Protein AF-A0A975C2U9-F1 (afdb_monomer_lite)

Foldseek 3Di:
DDDPVVVVVVVCCVVVPDDDDVVSVVLCVQLPDDPVVVVVLVVLLVVLVVLLVVLVCVCVVVDPHPDDVVSVVSNVVSVVSNVVSVVVVVVSSVVSNVVSVVVPPDDD

Organism: NCBI:txid2774190

Radius of gyration: 19.76 Å; chains: 1; bounding box: 44×28×59 Å

Structure (mmCIF, N/CA/C/O backbone):
data_AF-A0A975C2U9-F1
#
_entry.id   AF-A0A975C2U9-F1
#
loop_
_atom_site.group_PDB
_atom_site.id
_atom_site.type_symbol
_atom_site.label_atom_id
_atom_site.label_alt_id
_atom_site.label_comp_id
_atom_site.label_asym_id
_atom_site.label_entity_id
_atom_site.label_seq_id
_atom_site.pdbx_PDB_ins_code
_atom_site.Cartn_x
_atom_site.Cartn_y
_atom_site.Cartn_z
_atom_site.occupancy
_atom_site.B_iso_or_equiv
_atom_site.auth_seq_id
_atom_site.auth_comp_id
_atom_site.auth_asym_id
_atom_site.auth_atom_id
_atom_site.pdbx_PDB_model_num
ATOM 1 N N . MET A 1 1 ? -26.727 21.562 -8.595 1.00 45.09 1 MET A N 1
ATOM 2 C CA . MET A 1 1 ? -25.525 20.724 -8.808 1.00 45.09 1 MET A CA 1
ATOM 3 C C . MET A 1 1 ? -25.135 20.094 -7.477 1.00 45.09 1 MET A C 1
ATOM 5 O O . MET A 1 1 ? -24.799 20.845 -6.568 1.00 45.09 1 MET A O 1
ATOM 9 N N . PRO A 1 2 ? -25.256 18.770 -7.288 1.00 45.84 2 PRO A N 1
ATOM 10 C CA . PRO A 1 2 ? -24.818 18.143 -6.046 1.00 45.84 2 PRO A CA 1
ATOM 11 C C . PRO A 1 2 ? -23.287 18.217 -5.939 1.00 45.84 2 PRO A C 1
ATOM 13 O O . PRO A 1 2 ? -22.568 17.943 -6.897 1.00 45.84 2 PRO A O 1
ATOM 16 N N . SER A 1 3 ? -22.801 18.643 -4.774 1.00 51.56 3 SER A N 1
ATOM 17 C CA . SER A 1 3 ? -21.378 18.771 -4.449 1.00 51.56 3 SER A CA 1
ATOM 18 C C . SER A 1 3 ? -20.665 17.416 -4.546 1.00 51.56 3 SER A C 1
ATOM 20 O O . SER A 1 3 ? -21.226 16.386 -4.177 1.00 51.56 3 SER A O 1
ATOM 22 N N . PHE A 1 4 ? -19.396 17.409 -4.963 1.00 51.66 4 PHE A N 1
ATOM 23 C CA . PHE A 1 4 ? -18.536 16.213 -5.024 1.00 51.66 4 PHE A CA 1
ATOM 24 C C . PHE A 1 4 ? -18.510 15.410 -3.705 1.00 51.66 4 PHE A C 1
ATOM 26 O O . PHE A 1 4 ? -18.377 14.186 -3.710 1.00 51.66 4 PHE A O 1
ATOM 33 N N . LYS A 1 5 ? -18.720 16.085 -2.565 1.00 55.31 5 LYS A N 1
ATOM 34 C CA . LYS A 1 5 ? -18.839 15.451 -1.241 1.00 55.31 5 LYS A CA 1
ATOM 35 C C . LYS A 1 5 ? -20.044 14.509 -1.140 1.00 55.31 5 LYS A C 1
ATOM 37 O O . LYS A 1 5 ? -19.962 13.474 -0.486 1.00 55.31 5 LYS A O 1
ATOM 42 N N . THR A 1 6 ? -21.150 14.846 -1.800 1.00 58.50 6 THR A N 1
ATOM 43 C CA . THR A 1 6 ? -22.403 14.079 -1.772 1.00 58.50 6 THR A CA 1
ATOM 44 C C . THR A 1 6 ? -22.306 12.808 -2.615 1.00 58.50 6 THR A C 1
ATOM 46 O O . THR A 1 6 ? -22.902 11.791 -2.268 1.00 58.50 6 THR A O 1
ATOM 49 N N . PHE A 1 7 ? -21.520 12.840 -3.695 1.00 59.22 7 PHE A N 1
ATOM 50 C CA . PHE A 1 7 ? -21.293 11.671 -4.543 1.00 59.22 7 PHE A CA 1
ATOM 51 C C . PHE A 1 7 ? -20.408 10.631 -3.847 1.00 59.22 7 PHE A C 1
ATOM 53 O O . PHE A 1 7 ? -20.782 9.464 -3.782 1.00 59.22 7 PHE A O 1
ATOM 60 N N . GLY A 1 8 ? -19.300 11.058 -3.228 1.00 58.53 8 GLY A N 1
ATOM 61 C CA . GLY A 1 8 ? -18.440 10.161 -2.447 1.00 58.53 8 GLY A CA 1
ATOM 62 C C . GLY A 1 8 ? -19.178 9.507 -1.274 1.00 58.53 8 GLY A C 1
ATOM 63 O O . GLY A 1 8 ? -19.029 8.311 -1.041 1.00 58.53 8 GLY A O 1
ATOM 64 N N . ALA A 1 9 ? -20.043 10.263 -0.589 1.00 57.91 9 ALA A N 1
ATOM 65 C CA . ALA A 1 9 ? -20.892 9.729 0.473 1.00 57.91 9 ALA A CA 1
ATOM 66 C C . ALA A 1 9 ? -21.882 8.672 -0.045 1.00 57.91 9 ALA A C 1
ATOM 68 O O . ALA A 1 9 ? -21.990 7.612 0.559 1.00 57.91 9 ALA A O 1
ATOM 69 N N . ARG A 1 10 ? -22.540 8.912 -1.190 1.00 55.88 10 ARG A N 1
ATOM 70 C CA . ARG A 1 10 ? -23.455 7.937 -1.809 1.00 55.88 10 ARG A CA 1
ATOM 71 C C . ARG A 1 10 ? -22.747 6.683 -2.308 1.00 55.88 10 ARG A C 1
ATOM 73 O O . ARG A 1 10 ? -23.281 5.595 -2.161 1.00 55.88 10 ARG A O 1
ATOM 80 N N . VAL A 1 11 ? -21.551 6.811 -2.877 1.00 58.00 11 VAL A N 1
ATOM 81 C CA . VAL A 1 11 ? -20.759 5.655 -3.322 1.00 58.00 11 VAL A CA 1
ATOM 82 C C . VAL A 1 11 ? -20.336 4.801 -2.125 1.00 58.00 11 VAL A C 1
ATOM 84 O O . VAL A 1 11 ? -20.447 3.581 -2.181 1.00 58.00 11 VAL A O 1
ATOM 87 N N . MET A 1 12 ? -19.941 5.428 -1.014 1.00 53.59 12 MET A N 1
ATOM 88 C CA . MET A 1 12 ? -19.653 4.723 0.240 1.00 53.59 12 MET A CA 1
ATOM 89 C C . MET A 1 12 ? -20.912 4.098 0.858 1.00 53.59 12 MET A C 1
ATOM 91 O O . MET A 1 12 ? -20.845 2.995 1.384 1.00 53.59 12 MET A O 1
ATOM 95 N N . GLU A 1 13 ? -22.065 4.761 0.764 1.00 58.91 13 GLU A N 1
ATOM 96 C CA . GLU A 1 13 ? -23.354 4.243 1.242 1.00 58.91 13 GLU A CA 1
ATOM 97 C C . GLU A 1 13 ? -23.835 3.033 0.422 1.00 58.91 13 GLU A C 1
ATOM 99 O O . GLU A 1 13 ? -24.383 2.089 0.985 1.00 58.91 13 GLU A O 1
ATOM 104 N N . ILE A 1 14 ? -23.580 3.030 -0.890 1.00 58.00 14 ILE A N 1
ATOM 105 C CA . ILE A 1 14 ? -23.911 1.927 -1.803 1.00 58.00 14 ILE A CA 1
ATOM 106 C C . ILE A 1 14 ? -22.930 0.753 -1.641 1.00 58.00 14 ILE A C 1
ATOM 108 O O . ILE A 1 14 ? -23.357 -0.398 -1.651 1.00 58.00 14 ILE A O 1
ATOM 112 N N . LEU A 1 15 ? -21.629 1.018 -1.461 1.00 53.31 15 LEU A N 1
ATOM 113 C CA . LEU A 1 15 ? -20.602 -0.025 -1.305 1.00 53.31 15 LEU A CA 1
ATOM 114 C C . LEU A 1 15 ? -20.603 -0.685 0.079 1.00 53.31 15 LEU A C 1
ATOM 116 O O . LEU A 1 15 ? -20.301 -1.870 0.187 1.00 53.31 15 LEU A O 1
ATOM 120 N N . PHE A 1 16 ? -20.933 0.061 1.134 1.00 55.97 16 PHE A N 1
ATOM 121 C CA . PHE A 1 16 ? -20.907 -0.420 2.522 1.00 55.97 16 PHE A CA 1
ATOM 122 C C . PHE A 1 16 ? -22.306 -0.563 3.120 1.00 55.97 16 PHE A C 1
ATOM 124 O O . PHE A 1 16 ? -22.463 -0.427 4.330 1.00 55.97 16 PHE A O 1
ATOM 131 N N . GLY A 1 17 ? -23.298 -0.813 2.259 1.00 47.12 17 GLY A N 1
ATOM 132 C CA . GLY A 1 17 ? -24.718 -0.912 2.571 1.00 47.12 17 GLY A CA 1
ATOM 133 C C . GLY A 1 17 ? -25.033 -1.277 4.020 1.00 47.12 17 GLY A C 1
ATOM 134 O O . GLY A 1 17 ? -24.705 -2.365 4.484 1.00 47.12 17 GLY A O 1
ATOM 135 N N . SER A 1 18 ? -25.710 -0.340 4.682 1.00 51.94 18 SER A N 1
ATOM 1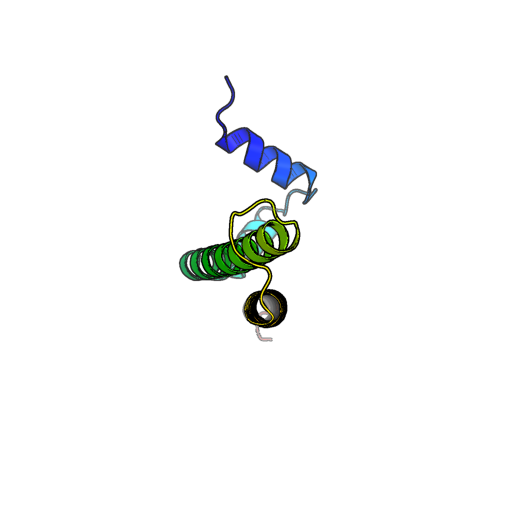36 C CA . SER A 1 18 ? -26.500 -0.438 5.916 1.00 51.94 18 SER A CA 1
ATOM 137 C C . SER A 1 18 ? -26.106 0.618 6.946 1.00 51.94 18 SER A C 1
ATOM 139 O O . SER A 1 18 ? -24.965 0.782 7.375 1.00 51.94 18 SER A O 1
ATOM 141 N N . ARG A 1 19 ? -27.127 1.389 7.314 1.00 50.06 19 ARG A N 1
ATOM 142 C CA . ARG A 1 19 ? -27.102 2.374 8.382 1.00 50.06 19 ARG A CA 1
ATOM 143 C C . ARG A 1 19 ? -26.769 1.653 9.683 1.00 50.06 19 ARG A C 1
ATOM 145 O O . ARG A 1 19 ? -27.654 1.058 10.287 1.00 50.06 19 ARG A O 1
ATOM 152 N N . LEU A 1 20 ? -25.515 1.755 10.116 1.00 53.28 20 LEU A N 1
ATOM 153 C CA . LEU A 1 20 ? -25.145 1.550 11.514 1.00 53.28 20 LEU A CA 1
ATOM 154 C C . LEU A 1 20 ? -26.151 2.339 12.361 1.00 53.28 20 LEU A C 1
ATOM 156 O O . LEU A 1 20 ? -26.356 3.537 12.118 1.00 53.28 20 LEU A O 1
ATOM 160 N N . THR A 1 21 ? -26.803 1.670 13.307 1.00 58.44 21 THR A N 1
ATOM 161 C CA . THR A 1 21 ? -27.654 2.333 14.301 1.00 58.44 21 THR A CA 1
ATOM 162 C C . THR A 1 21 ? -26.855 3.459 14.978 1.00 58.44 21 THR A C 1
ATOM 164 O O . THR A 1 21 ? -25.628 3.378 15.052 1.00 58.44 21 THR A O 1
ATOM 167 N N . PRO A 1 22 ? -27.474 4.548 15.469 1.00 57.59 22 PRO A N 1
ATOM 168 C CA . PRO A 1 22 ? -26.728 5.645 16.100 1.00 57.59 22 PRO A CA 1
ATOM 169 C C . PRO A 1 22 ? -25.807 5.168 17.243 1.00 57.59 22 PRO A C 1
ATOM 171 O O . PRO A 1 22 ? -24.727 5.727 17.429 1.00 57.59 22 PRO A O 1
ATOM 174 N N . ALA A 1 23 ? -26.177 4.078 17.926 1.00 56.22 23 ALA A N 1
ATOM 175 C CA . ALA A 1 23 ? -25.332 3.380 18.892 1.00 56.22 23 ALA A CA 1
ATOM 176 C C . ALA A 1 23 ? -24.104 2.718 18.240 1.00 56.22 23 ALA A C 1
ATOM 178 O O . ALA A 1 23 ? -22.991 2.916 18.712 1.00 56.22 23 ALA A O 1
ATOM 179 N N . GLU A 1 24 ? -24.260 2.005 17.123 1.00 56.19 24 GLU A N 1
ATOM 180 C CA . GLU A 1 24 ? -23.141 1.424 16.369 1.00 56.19 24 GLU A CA 1
ATOM 181 C C . GLU A 1 24 ? -22.275 2.475 15.655 1.00 56.19 24 GLU A C 1
ATOM 183 O O . GLU A 1 24 ? -21.086 2.248 15.453 1.00 56.19 24 GLU A O 1
ATOM 188 N N . GLN A 1 25 ? -22.818 3.645 15.302 1.00 58.03 25 GLN A N 1
ATOM 189 C CA . GLN A 1 25 ? -22.029 4.774 14.791 1.00 58.03 25 GLN A CA 1
ATOM 190 C C . GLN A 1 25 ? -21.187 5.422 15.890 1.00 58.03 25 GLN A C 1
ATOM 192 O O . GLN A 1 25 ? -20.042 5.796 15.633 1.00 58.03 25 GLN A O 1
ATOM 197 N N . ALA A 1 26 ? -21.721 5.541 17.109 1.00 56.59 26 ALA A N 1
ATOM 198 C CA . ALA A 1 26 ? -20.945 5.951 18.277 1.00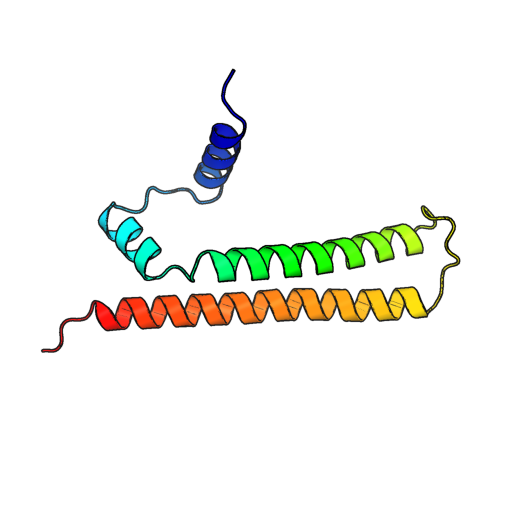 56.59 26 ALA A CA 1
ATOM 199 C C . ALA A 1 26 ? -19.859 4.910 18.597 1.00 56.59 26 ALA A C 1
ATOM 201 O O . ALA A 1 26 ? -18.694 5.270 18.749 1.00 56.59 26 ALA A O 1
ATOM 202 N N . LEU A 1 27 ? -20.207 3.621 18.541 1.00 56.38 27 LEU A N 1
ATOM 203 C CA . LEU A 1 27 ? -19.289 2.488 18.688 1.00 56.38 27 LEU A CA 1
ATOM 204 C C . LEU A 1 27 ? -18.176 2.514 17.633 1.00 56.38 27 LEU A C 1
ATOM 206 O O . LEU A 1 27 ? -17.010 2.312 17.950 1.00 56.38 27 LEU A O 1
ATOM 210 N N . ALA A 1 28 ? -18.521 2.803 16.377 1.00 57.03 28 ALA A N 1
ATOM 211 C CA . ALA A 1 28 ? -17.578 2.912 15.272 1.00 57.03 28 ALA A CA 1
ATOM 212 C C . ALA A 1 28 ? -16.698 4.161 15.384 1.00 57.03 28 ALA A C 1
ATOM 214 O O . ALA A 1 28 ? -15.538 4.102 14.994 1.00 57.03 28 ALA A O 1
ATOM 215 N N . ARG A 1 29 ? -17.212 5.273 15.929 1.00 59.81 29 ARG A N 1
ATOM 216 C CA . ARG A 1 29 ? -16.422 6.482 16.214 1.00 59.81 29 ARG A CA 1
ATOM 217 C C . ARG A 1 29 ? -15.452 6.273 17.375 1.00 59.81 29 ARG A C 1
ATOM 219 O O . ARG A 1 29 ? -14.324 6.740 17.286 1.00 59.81 29 ARG A O 1
ATOM 226 N N . GLU A 1 30 ? -15.853 5.550 18.418 1.00 58.97 30 GLU A N 1
ATOM 227 C CA . GLU A 1 30 ? -14.979 5.204 19.548 1.00 58.97 30 GLU A CA 1
ATOM 228 C C . GLU A 1 30 ? -13.972 4.096 19.206 1.00 58.97 30 GLU A C 1
ATOM 230 O O . GLU A 1 30 ? -12.846 4.100 19.702 1.00 58.97 30 GLU A O 1
ATOM 235 N N . ALA A 1 31 ? -14.352 3.159 18.333 1.00 60.34 31 ALA A N 1
ATOM 236 C CA . ALA A 1 31 ? -13.481 2.107 17.814 1.00 60.34 31 ALA A CA 1
ATOM 237 C C . ALA A 1 31 ? -12.624 2.559 16.621 1.00 60.34 31 ALA A C 1
ATOM 239 O O . ALA A 1 31 ? -11.800 1.777 16.136 1.00 60.34 31 ALA A O 1
ATOM 240 N N . ALA A 1 32 ? -12.821 3.779 16.113 1.00 65.44 32 ALA A N 1
ATOM 241 C CA . ALA A 1 32 ? -12.066 4.276 14.977 1.00 65.44 32 ALA A CA 1
ATOM 242 C C . ALA A 1 32 ? -10.638 4.652 15.399 1.00 65.44 32 ALA A C 1
ATOM 244 O O . ALA A 1 32 ? -10.441 5.334 16.409 1.00 65.44 32 ALA A O 1
ATOM 245 N N . PRO A 1 33 ? -9.625 4.268 14.606 1.00 70.75 33 PRO A N 1
ATOM 246 C CA . PRO A 1 33 ? -8.293 4.818 14.773 1.00 70.75 33 PRO A CA 1
ATOM 247 C C . PRO A 1 33 ? -8.310 6.351 14.620 1.00 70.75 33 PRO A C 1
ATOM 249 O O . PRO A 1 33 ? -9.116 6.883 13.848 1.00 70.75 33 PRO A O 1
ATOM 252 N N . PRO A 1 34 ? -7.400 7.077 15.300 1.00 80.00 34 PRO A N 1
ATOM 253 C CA . PRO A 1 34 ? -7.260 8.518 15.144 1.00 80.00 34 PRO A CA 1
ATOM 254 C C . PRO A 1 34 ? -7.221 8.957 13.674 1.00 80.00 34 PRO A C 1
ATOM 256 O O . PRO A 1 34 ? -6.544 8.341 12.847 1.00 80.00 34 PRO A O 1
ATOM 259 N N . GLN A 1 35 ? -7.891 10.068 13.347 1.00 77.88 35 GLN A N 1
ATOM 260 C CA . GLN A 1 35 ? -7.976 10.560 11.963 1.00 77.88 35 GLN A CA 1
ATOM 261 C C . GLN A 1 35 ? -6.603 10.811 11.326 1.00 77.88 35 GLN A C 1
ATOM 263 O O . GLN A 1 35 ? -6.428 10.557 10.136 1.00 77.88 35 GLN A O 1
ATOM 268 N N . TRP A 1 36 ? -5.623 11.283 12.104 1.00 78.50 36 TRP A N 1
ATOM 269 C CA . TRP A 1 36 ? -4.255 11.486 11.620 1.00 78.50 36 TRP A CA 1
ATOM 270 C C . TRP A 1 36 ? -3.613 10.168 11.170 1.00 78.50 36 TRP A C 1
ATOM 272 O O . TRP A 1 36 ? -2.939 10.132 10.148 1.00 78.50 36 TRP A O 1
ATOM 282 N N . MET A 1 37 ? -3.895 9.069 11.868 1.00 81.00 37 MET A N 1
ATOM 283 C CA . MET A 1 37 ? -3.337 7.757 11.560 1.00 81.00 37 MET A CA 1
ATOM 284 C C . MET A 1 37 ? -3.946 7.180 10.279 1.00 81.00 37 MET A C 1
ATOM 286 O O . MET A 1 37 ? -3.230 6.617 9.457 1.00 81.00 37 MET A O 1
ATOM 290 N N . ASN A 1 38 ? -5.247 7.405 10.055 1.00 81.25 38 ASN A N 1
ATOM 291 C CA . ASN A 1 38 ? -5.905 7.050 8.794 1.00 81.25 38 ASN A CA 1
ATOM 292 C C . ASN A 1 38 ? -5.360 7.872 7.609 1.00 81.25 38 ASN A C 1
ATOM 294 O O . ASN A 1 38 ? -5.182 7.343 6.516 1.00 81.25 38 ASN A O 1
ATOM 298 N N . ARG A 1 39 ? -5.036 9.156 7.827 1.00 81.19 39 ARG A N 1
ATOM 299 C CA . ARG A 1 39 ? -4.388 9.999 6.805 1.00 81.19 39 ARG A CA 1
ATOM 300 C C . ARG A 1 39 ? -2.986 9.506 6.458 1.00 81.19 39 ARG A C 1
ATOM 302 O O . ARG A 1 39 ? -2.669 9.439 5.277 1.00 81.19 39 ARG A O 1
ATOM 309 N N . ILE A 1 40 ? -2.176 9.143 7.457 1.00 86.69 40 ILE A N 1
ATOM 310 C CA . ILE A 1 40 ? -0.830 8.595 7.228 1.00 86.69 40 ILE A CA 1
ATOM 311 C C . ILE A 1 40 ? -0.923 7.284 6.452 1.00 86.69 40 ILE A C 1
ATOM 313 O O . ILE A 1 40 ? -0.286 7.163 5.413 1.00 86.69 40 ILE A O 1
ATOM 317 N N . TYR A 1 41 ? -1.766 6.345 6.894 1.00 84.56 41 TYR A N 1
ATOM 318 C CA . TYR A 1 41 ? -1.967 5.082 6.182 1.00 84.56 41 TYR A CA 1
ATOM 319 C C . TYR A 1 41 ? -2.400 5.306 4.728 1.00 84.56 41 TYR A C 1
ATOM 321 O O . TYR A 1 41 ? -1.797 4.748 3.814 1.00 84.56 41 TYR A O 1
ATOM 329 N N . GLY A 1 42 ? -3.398 6.168 4.504 1.00 83.50 42 GLY A N 1
ATOM 330 C CA . GLY A 1 42 ? -3.869 6.501 3.162 1.00 83.50 42 GLY A CA 1
ATOM 331 C C . GLY A 1 42 ? -2.776 7.114 2.283 1.00 83.50 42 GLY A C 1
ATOM 332 O O . GLY A 1 42 ? -2.624 6.704 1.136 1.00 83.50 42 GLY A O 1
ATOM 333 N N . ALA A 1 43 ? -1.984 8.048 2.817 1.00 86.56 43 ALA A N 1
ATOM 334 C CA . ALA A 1 43 ? -0.880 8.673 2.090 1.00 86.56 43 ALA A CA 1
ATOM 335 C C . ALA A 1 43 ? 0.233 7.669 1.750 1.00 86.56 43 ALA A C 1
ATOM 337 O O . ALA A 1 43 ? 0.690 7.623 0.609 1.00 86.56 43 ALA A O 1
ATOM 338 N N . SER A 1 44 ? 0.635 6.831 2.709 1.00 87.25 44 SER A N 1
ATOM 339 C CA . SER A 1 44 ? 1.654 5.796 2.509 1.00 87.25 44 SER A CA 1
ATOM 340 C C . SER A 1 44 ? 1.210 4.741 1.496 1.00 87.25 44 SER A C 1
ATOM 342 O O . SER A 1 44 ? 2.000 4.344 0.641 1.00 87.25 44 SER A O 1
ATOM 344 N N . LEU A 1 45 ? -0.057 4.321 1.547 1.00 88.62 45 LEU A N 1
ATOM 345 C CA . LEU A 1 45 ? -0.607 3.366 0.591 1.00 88.62 45 LEU A CA 1
ATOM 346 C C . LEU A 1 45 ? -0.671 3.965 -0.817 1.00 88.62 45 LEU A C 1
ATOM 348 O O . LEU A 1 45 ? -0.290 3.311 -1.784 1.00 88.62 45 LEU A O 1
ATOM 352 N N . LEU A 1 46 ? -1.113 5.218 -0.934 1.00 90.25 46 LEU A N 1
ATOM 353 C CA . LEU A 1 46 ? -1.192 5.915 -2.214 1.00 90.25 46 LEU A CA 1
ATOM 354 C C . LEU A 1 46 ? 0.195 6.114 -2.835 1.00 90.25 46 LEU A C 1
ATOM 356 O O . LEU A 1 46 ? 0.351 5.911 -4.036 1.00 90.25 46 LEU A O 1
ATOM 360 N N . ALA A 1 47 ? 1.207 6.427 -2.022 1.00 88.75 47 ALA A N 1
ATOM 361 C CA . ALA A 1 47 ? 2.594 6.499 -2.469 1.00 88.75 47 ALA A CA 1
ATOM 362 C C . ALA A 1 47 ? 3.102 5.139 -2.978 1.00 88.75 47 ALA A C 1
ATOM 364 O O . ALA A 1 47 ? 3.657 5.073 -4.072 1.00 88.75 47 ALA A O 1
ATOM 365 N N . ALA A 1 48 ? 2.860 4.048 -2.241 1.00 89.19 48 ALA A N 1
ATOM 366 C CA . ALA A 1 48 ? 3.251 2.706 -2.676 1.00 89.19 48 ALA A CA 1
ATOM 367 C C . ALA A 1 48 ? 2.567 2.313 -3.999 1.00 89.19 48 ALA A C 1
ATOM 369 O O . ALA A 1 48 ? 3.232 1.860 -4.928 1.00 89.19 48 ALA A O 1
ATOM 370 N N . CYS A 1 49 ? 1.261 2.567 -4.130 1.00 89.25 49 CYS A N 1
ATOM 371 C CA . CYS A 1 49 ? 0.523 2.323 -5.370 1.00 89.25 49 CYS A CA 1
ATOM 372 C C . CYS A 1 49 ? 1.022 3.183 -6.539 1.00 89.25 49 CYS A C 1
ATOM 374 O O . CYS A 1 49 ? 1.084 2.694 -7.664 1.00 89.25 49 CYS A O 1
ATOM 376 N N . ALA A 1 50 ? 1.397 4.442 -6.295 1.00 91.25 50 ALA A N 1
ATOM 377 C CA . ALA A 1 50 ? 1.957 5.312 -7.325 1.00 91.25 50 ALA A CA 1
ATOM 378 C C . ALA A 1 50 ? 3.307 4.789 -7.839 1.00 91.25 50 ALA A C 1
ATOM 380 O O . ALA A 1 50 ? 3.537 4.792 -9.045 1.00 91.25 50 ALA A O 1
ATOM 381 N N . VAL A 1 51 ? 4.167 4.285 -6.946 1.00 89.38 51 VAL A N 1
ATOM 382 C CA . VAL A 1 51 ? 5.442 3.651 -7.321 1.00 89.38 51 VAL A CA 1
ATOM 383 C C . VAL A 1 51 ? 5.203 2.380 -8.135 1.00 89.38 51 VAL A C 1
ATOM 385 O O . VAL A 1 51 ? 5.814 2.214 -9.184 1.00 89.38 51 VAL A O 1
ATOM 388 N N . ILE A 1 52 ? 4.275 1.517 -7.709 1.00 90.56 52 ILE A N 1
ATOM 389 C CA . ILE A 1 52 ? 3.897 0.309 -8.462 1.00 90.56 52 ILE A CA 1
ATOM 390 C C . ILE A 1 52 ? 3.398 0.687 -9.862 1.00 90.56 52 ILE A C 1
ATOM 392 O O . ILE A 1 52 ? 3.849 0.123 -10.856 1.00 90.56 52 ILE A O 1
ATOM 396 N N . LEU A 1 53 ? 2.506 1.679 -9.960 1.00 89.88 53 LEU A N 1
ATOM 397 C CA . LEU A 1 53 ? 1.986 2.152 -11.240 1.00 89.88 53 LEU A CA 1
ATOM 398 C C . LEU A 1 53 ? 3.105 2.711 -12.125 1.00 89.88 53 LEU A C 1
ATOM 400 O O . LEU A 1 53 ? 3.154 2.398 -13.310 1.00 89.88 53 LEU A O 1
ATOM 404 N N . PHE A 1 54 ? 4.021 3.493 -11.552 1.00 88.38 54 PHE A N 1
ATOM 405 C CA . PHE A 1 54 ? 5.190 4.004 -12.259 1.00 88.38 54 PHE A CA 1
ATOM 406 C C . PHE A 1 54 ? 6.057 2.867 -12.810 1.00 88.38 54 PHE A C 1
ATOM 408 O O . PHE A 1 54 ? 6.407 2.895 -13.988 1.00 88.38 54 PHE A O 1
ATOM 415 N N . CYS A 1 55 ? 6.342 1.839 -12.005 1.00 87.25 55 CYS A N 1
ATOM 416 C CA . CYS A 1 55 ? 7.082 0.661 -12.450 1.00 87.25 55 CYS A CA 1
ATOM 417 C C . CYS A 1 55 ? 6.369 -0.063 -13.602 1.00 87.25 55 CYS A C 1
ATOM 419 O O . CYS A 1 55 ? 7.008 -0.367 -14.603 1.00 87.25 55 CYS A O 1
ATOM 421 N N . ILE A 1 56 ? 5.048 -0.262 -13.518 1.00 87.56 56 ILE A N 1
ATOM 422 C CA . ILE A 1 56 ? 4.253 -0.900 -14.583 1.00 87.56 56 ILE A CA 1
ATOM 423 C C . ILE A 1 56 ? 4.306 -0.090 -15.885 1.00 87.56 56 ILE A C 1
ATOM 425 O O . ILE A 1 56 ? 4.448 -0.652 -16.972 1.00 87.56 56 ILE A O 1
ATOM 429 N N . VAL A 1 57 ? 4.169 1.235 -15.793 1.00 88.25 57 VAL A N 1
ATOM 430 C CA . VAL A 1 57 ? 4.216 2.136 -16.955 1.00 88.25 57 VAL A CA 1
ATOM 431 C C . VAL A 1 57 ? 5.623 2.150 -17.565 1.00 88.25 57 VAL A C 1
ATOM 433 O O . VAL A 1 57 ? 5.760 2.152 -18.790 1.00 88.25 57 VAL A O 1
ATOM 436 N N . ALA A 1 58 ? 6.666 2.097 -16.734 1.00 85.06 58 ALA A N 1
ATOM 437 C CA . ALA A 1 58 ? 8.050 2.020 -17.186 1.00 85.06 58 ALA A CA 1
ATOM 438 C C . ALA A 1 58 ? 8.364 0.677 -17.868 1.00 85.06 58 ALA A C 1
ATOM 440 O O . ALA A 1 58 ? 8.931 0.669 -18.956 1.00 85.06 58 ALA A O 1
ATOM 441 N N . GLU A 1 59 ? 7.929 -0.452 -17.299 1.00 82.31 59 GLU A N 1
ATOM 442 C CA . GLU A 1 59 ? 8.090 -1.786 -17.902 1.00 82.31 59 GLU A CA 1
ATOM 443 C C . GLU A 1 59 ? 7.343 -1.922 -19.236 1.00 82.31 59 GLU A C 1
ATOM 445 O O . GLU A 1 59 ? 7.817 -2.596 -20.148 1.00 82.31 59 GLU A O 1
ATOM 450 N N . ARG A 1 60 ? 6.198 -1.243 -19.387 1.00 83.75 60 ARG A N 1
ATOM 451 C CA . ARG A 1 60 ? 5.446 -1.202 -20.650 1.00 83.75 60 ARG A CA 1
ATOM 452 C C . ARG A 1 60 ? 6.058 -0.299 -21.723 1.00 83.75 60 ARG A C 1
ATOM 454 O O . ARG A 1 60 ? 5.501 -0.224 -22.816 1.00 83.75 60 ARG A O 1
ATOM 461 N N . GLY A 1 61 ? 7.161 0.392 -21.433 1.00 80.38 61 GLY A N 1
ATOM 462 C CA . GLY A 1 61 ? 7.824 1.28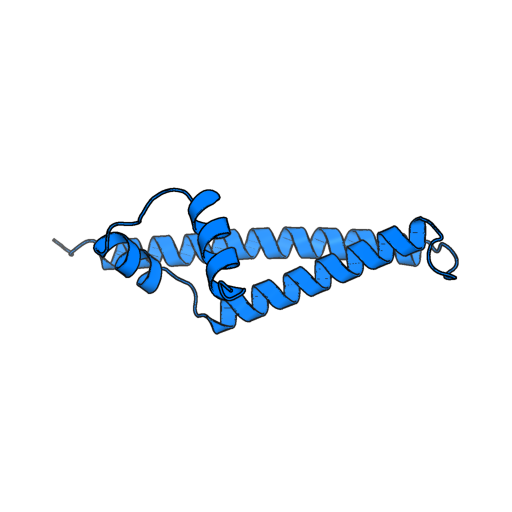7 -22.385 1.00 80.38 61 GLY A CA 1
ATOM 463 C C . GLY A 1 61 ? 7.028 2.557 -22.692 1.00 80.38 61 GLY A C 1
ATOM 464 O O . GLY A 1 61 ? 7.251 3.194 -23.715 1.00 80.38 61 GLY A O 1
ATOM 465 N N . TRP A 1 62 ? 6.082 2.928 -21.824 1.00 83.75 62 TRP A N 1
ATOM 466 C CA . TRP A 1 62 ? 5.320 4.176 -21.960 1.00 83.75 62 TRP A CA 1
ATOM 467 C C . TRP A 1 62 ? 6.117 5.391 -21.475 1.00 83.75 62 TRP A C 1
ATOM 469 O O . TRP A 1 62 ? 5.778 6.529 -21.792 1.00 83.75 62 TRP A O 1
ATOM 479 N N . LEU A 1 63 ? 7.176 5.151 -20.699 1.00 80.06 63 LEU A N 1
ATOM 480 C CA . LEU A 1 63 ? 8.138 6.156 -20.269 1.00 80.06 63 LEU A CA 1
ATOM 481 C C . LEU A 1 63 ? 9.445 5.982 -21.055 1.00 80.06 63 LEU A C 1
ATOM 483 O O . LEU A 1 63 ? 9.835 4.845 -21.326 1.00 80.06 63 LEU A O 1
ATOM 487 N N . PRO A 1 64 ? 10.169 7.074 -21.363 1.00 77.19 64 PRO A N 1
ATOM 488 C CA . PRO A 1 64 ? 11.484 7.032 -22.005 1.00 77.19 64 PRO A CA 1
ATOM 489 C C . PRO A 1 64 ? 12.576 6.608 -21.004 1.00 77.19 64 PRO A C 1
ATOM 491 O O . PRO A 1 64 ? 13.618 7.246 -20.880 1.00 77.19 64 PRO A O 1
ATOM 494 N N . ILE A 1 65 ? 12.309 5.558 -20.228 1.00 75.75 65 ILE A N 1
ATOM 495 C CA . ILE A 1 65 ? 13.206 5.000 -19.223 1.00 75.75 65 ILE A CA 1
ATOM 496 C C . ILE A 1 65 ? 13.572 3.598 -19.708 1.00 75.75 65 ILE A C 1
ATOM 498 O O . ILE A 1 65 ? 12.670 2.792 -19.943 1.00 75.75 65 ILE A O 1
ATOM 502 N N . PRO A 1 66 ? 14.864 3.280 -19.877 1.00 70.50 66 PRO A N 1
ATOM 503 C CA . PRO A 1 66 ? 15.267 1.945 -20.283 1.00 70.50 66 PRO A CA 1
ATOM 504 C C . PRO A 1 66 ? 14.827 0.929 -19.226 1.00 70.50 66 PRO A C 1
ATOM 506 O O . PRO A 1 66 ? 15.066 1.117 -18.028 1.00 70.50 66 PRO A O 1
ATOM 509 N N . ALA A 1 67 ? 14.192 -0.154 -19.678 1.00 67.69 67 ALA A N 1
ATOM 510 C CA . ALA A 1 67 ? 13.856 -1.280 -18.821 1.00 67.69 67 ALA A CA 1
ATOM 511 C C . ALA A 1 67 ? 15.142 -1.775 -18.145 1.00 67.69 67 ALA A C 1
ATOM 513 O O . ALA A 1 67 ? 16.096 -2.181 -18.809 1.00 67.69 67 ALA A O 1
ATOM 514 N N . SER A 1 68 ? 15.184 -1.687 -16.819 1.00 77.62 68 SER A N 1
ATOM 515 C CA . SER A 1 68 ? 16.336 -2.094 -16.024 1.00 77.62 68 SER A CA 1
ATOM 516 C C . SER A 1 68 ? 15.891 -3.068 -14.936 1.00 77.62 68 SER A C 1
ATOM 518 O O . SER A 1 68 ? 14.776 -2.942 -14.421 1.00 77.62 68 SER A O 1
ATOM 520 N N . PRO A 1 69 ? 16.753 -4.015 -14.528 1.00 82.50 69 PRO A N 1
ATOM 521 C CA . PRO A 1 69 ? 16.449 -4.929 -13.425 1.00 82.50 69 PRO A CA 1
ATOM 522 C C . PRO A 1 69 ? 16.169 -4.193 -12.102 1.00 82.50 69 PRO A C 1
ATOM 524 O O . PRO A 1 69 ? 15.487 -4.727 -11.233 1.00 82.50 69 PRO A O 1
ATOM 527 N N . LEU A 1 70 ? 16.625 -2.942 -11.977 1.00 84.94 70 LEU A N 1
ATOM 528 C CA . LEU A 1 70 ? 16.296 -2.034 -10.878 1.00 84.94 70 LEU A CA 1
ATOM 529 C C . LEU A 1 70 ? 14.797 -1.704 -10.794 1.00 84.94 70 LEU A C 1
ATOM 531 O O . LEU A 1 70 ? 14.260 -1.581 -9.699 1.00 84.94 70 LEU A O 1
ATOM 535 N N . ILE A 1 71 ? 14.100 -1.582 -11.925 1.00 84.44 71 ILE A N 1
ATOM 536 C CA . ILE A 1 71 ? 12.655 -1.302 -11.931 1.00 84.44 71 ILE A CA 1
ATOM 537 C C . ILE A 1 71 ? 11.890 -2.514 -11.399 1.00 84.44 71 ILE A C 1
ATOM 539 O O . ILE A 1 71 ? 11.002 -2.349 -10.566 1.00 84.44 71 ILE A O 1
ATOM 543 N N . GLY A 1 72 ? 12.293 -3.723 -11.803 1.00 83.12 72 GLY A N 1
ATOM 544 C CA . GLY A 1 72 ? 11.693 -4.967 -11.322 1.00 83.12 72 GLY A CA 1
ATOM 545 C C . GLY A 1 72 ? 11.906 -5.189 -9.821 1.00 83.12 72 GLY A C 1
ATOM 546 O O . GLY A 1 72 ? 10.978 -5.586 -9.115 1.00 83.12 72 GLY A O 1
ATOM 547 N N . THR A 1 73 ? 13.095 -4.876 -9.290 1.00 88.38 73 THR A N 1
ATOM 548 C CA . THR A 1 73 ? 13.334 -4.966 -7.839 1.00 88.38 73 THR A CA 1
ATOM 549 C C . THR A 1 73 ? 12.518 -3.931 -7.069 1.00 88.38 73 THR A C 1
ATOM 551 O O . THR A 1 73 ? 11.868 -4.291 -6.086 1.00 88.38 73 THR A O 1
ATOM 554 N N . VAL A 1 74 ? 12.470 -2.675 -7.529 1.00 87.94 74 VAL A N 1
ATOM 555 C CA . VAL A 1 74 ? 11.641 -1.623 -6.913 1.00 87.94 74 VAL A CA 1
ATOM 556 C C . VAL A 1 74 ? 10.157 -1.992 -6.955 1.00 87.94 74 VAL A C 1
ATOM 558 O O . VAL A 1 74 ? 9.469 -1.828 -5.949 1.00 87.94 74 VAL A O 1
ATOM 561 N N . HIS A 1 75 ? 9.671 -2.556 -8.062 1.00 88.31 75 HIS A N 1
ATOM 562 C CA . HIS A 1 75 ? 8.296 -3.037 -8.191 1.00 88.31 75 HIS A CA 1
ATOM 563 C C . HIS A 1 75 ? 7.984 -4.132 -7.160 1.00 88.31 75 HIS A C 1
ATOM 565 O O . HIS A 1 75 ? 6.979 -4.046 -6.447 1.0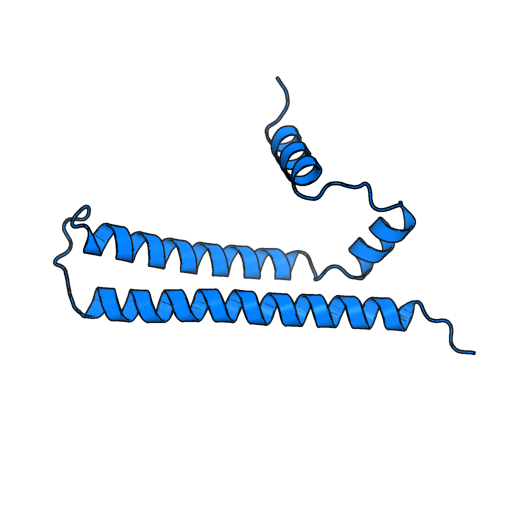0 88.31 75 HIS A O 1
ATOM 571 N N . GLY A 1 76 ? 8.867 -5.126 -7.015 1.00 88.69 76 GLY A N 1
ATOM 572 C CA . GLY A 1 76 ? 8.723 -6.186 -6.016 1.00 88.69 76 GLY A CA 1
ATOM 573 C C . GLY A 1 76 ? 8.682 -5.642 -4.584 1.00 88.69 76 GLY A C 1
ATOM 574 O O . GLY A 1 76 ? 7.768 -5.965 -3.822 1.00 88.69 76 GLY A O 1
ATOM 575 N N . PHE A 1 77 ? 9.617 -4.753 -4.232 1.00 91.62 77 PHE A N 1
ATOM 576 C CA . PHE A 1 77 ? 9.651 -4.113 -2.914 1.00 91.62 77 PHE A CA 1
ATOM 577 C C . PHE A 1 77 ? 8.418 -3.248 -2.646 1.00 91.62 77 PHE A C 1
ATOM 579 O O . PHE A 1 77 ? 7.849 -3.327 -1.558 1.00 91.62 77 PHE A O 1
ATOM 586 N N . ALA A 1 78 ? 7.975 -2.450 -3.619 1.00 88.31 78 ALA A N 1
ATOM 587 C CA . ALA A 1 78 ? 6.801 -1.596 -3.477 1.00 88.31 78 ALA A CA 1
ATOM 588 C C . ALA A 1 78 ? 5.520 -2.422 -3.291 1.00 88.31 78 ALA A C 1
ATOM 590 O O . ALA A 1 78 ? 4.689 -2.095 -2.443 1.00 88.31 78 ALA A O 1
ATOM 591 N N . THR A 1 79 ? 5.395 -3.534 -4.020 1.00 90.19 79 THR A N 1
ATOM 592 C CA . THR A 1 79 ? 4.270 -4.470 -3.886 1.00 90.19 79 THR A CA 1
ATOM 593 C C . THR A 1 79 ? 4.260 -5.121 -2.507 1.00 90.19 79 THR A C 1
ATOM 595 O O . THR A 1 79 ? 3.232 -5.120 -1.828 1.00 90.19 79 THR A O 1
ATOM 598 N N . LEU A 1 80 ? 5.413 -5.617 -2.048 1.00 91.88 80 LEU A N 1
ATOM 599 C CA . LEU A 1 80 ? 5.546 -6.191 -0.710 1.00 91.88 80 LEU A CA 1
ATOM 600 C C . LEU A 1 80 ? 5.225 -5.159 0.380 1.00 91.88 80 LEU A C 1
ATOM 602 O O . LEU A 1 80 ? 4.487 -5.460 1.317 1.00 91.88 80 LEU A O 1
ATOM 606 N N . ALA A 1 81 ? 5.731 -3.932 0.241 1.00 89.75 81 ALA A N 1
ATOM 607 C CA . ALA A 1 81 ? 5.465 -2.842 1.171 1.00 89.75 81 ALA A CA 1
ATOM 608 C C . ALA A 1 81 ? 3.969 -2.496 1.229 1.00 89.75 81 ALA A C 1
ATOM 610 O O . ALA A 1 81 ? 3.432 -2.343 2.324 1.00 89.75 81 ALA A O 1
ATOM 611 N N . ALA A 1 82 ? 3.276 -2.435 0.087 1.00 87.06 82 ALA A N 1
ATOM 612 C CA . ALA A 1 82 ? 1.835 -2.192 0.039 1.00 87.06 82 ALA A CA 1
ATOM 613 C C . ALA A 1 82 ? 1.042 -3.298 0.757 1.00 87.06 82 ALA A C 1
ATOM 615 O O . ALA A 1 82 ? 0.165 -2.998 1.570 1.00 87.06 82 ALA A O 1
ATOM 616 N N . LEU A 1 83 ? 1.382 -4.570 0.516 1.00 91.25 83 LEU A N 1
ATOM 617 C CA . LEU A 1 83 ? 0.737 -5.714 1.171 1.00 91.25 83 LEU A CA 1
ATOM 618 C C . LEU A 1 83 ? 0.963 -5.710 2.686 1.00 91.25 83 LEU A C 1
ATOM 620 O O . LEU A 1 83 ? 0.014 -5.878 3.455 1.00 91.25 83 LEU A O 1
ATOM 624 N N . LEU A 1 84 ? 2.200 -5.471 3.127 1.00 92.44 84 LEU A N 1
ATOM 625 C CA . LEU A 1 84 ? 2.527 -5.357 4.547 1.00 92.44 84 LEU A CA 1
ATOM 626 C C . LEU A 1 84 ? 1.780 -4.193 5.198 1.00 92.44 84 LEU A C 1
ATOM 628 O O . LEU A 1 84 ? 1.231 -4.358 6.285 1.00 92.44 84 LEU A O 1
ATOM 632 N N . LEU A 1 85 ? 1.697 -3.043 4.525 1.00 89.81 85 LEU A N 1
ATOM 633 C CA . LEU A 1 85 ? 0.970 -1.881 5.025 1.00 89.81 85 LEU A CA 1
ATOM 634 C C . LEU A 1 85 ? -0.519 -2.203 5.217 1.00 89.81 85 LEU A C 1
ATOM 636 O O . LEU A 1 85 ? -1.080 -1.899 6.271 1.00 89.81 85 LEU A O 1
ATOM 640 N N . MET A 1 86 ? -1.148 -2.873 4.243 1.00 88.56 86 MET A N 1
ATOM 641 C CA . MET A 1 86 ? -2.536 -3.334 4.358 1.00 88.56 86 MET A CA 1
ATOM 642 C C . MET A 1 86 ? -2.716 -4.323 5.515 1.00 88.56 86 MET A C 1
ATOM 644 O O . MET A 1 86 ? -3.668 -4.200 6.288 1.00 88.56 86 MET A O 1
ATOM 648 N N . MET A 1 87 ? -1.799 -5.282 5.672 1.00 91.50 87 MET A N 1
ATOM 649 C CA . MET A 1 87 ? -1.869 -6.280 6.741 1.00 91.50 87 MET A CA 1
ATOM 650 C C . MET A 1 87 ? -1.733 -5.638 8.125 1.00 91.50 87 MET A C 1
ATOM 652 O O . MET A 1 87 ? -2.537 -5.907 9.020 1.00 91.50 87 MET A O 1
ATOM 656 N N . VAL A 1 88 ? -0.761 -4.737 8.293 1.00 89.94 88 VAL A N 1
ATOM 657 C CA . VAL A 1 88 ? -0.571 -3.970 9.530 1.00 89.94 88 VAL A CA 1
ATOM 658 C C . VAL A 1 88 ? -1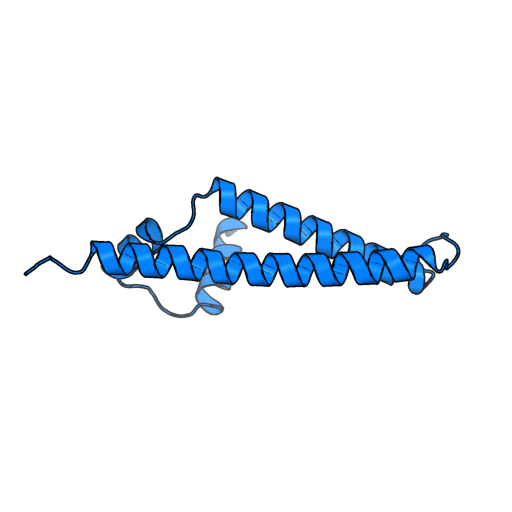.816 -3.146 9.834 1.00 89.94 88 VAL A C 1
ATOM 660 O O . VAL A 1 88 ? -2.286 -3.156 10.969 1.00 89.94 88 VAL A O 1
ATOM 663 N N . TRP A 1 89 ? -2.404 -2.491 8.832 1.00 87.88 89 TRP A N 1
ATOM 664 C CA . TRP A 1 89 ? -3.623 -1.709 9.017 1.00 87.88 89 TRP A CA 1
ATOM 665 C C . TRP A 1 89 ? -4.808 -2.558 9.483 1.00 87.88 89 TRP A C 1
ATOM 667 O O . TRP A 1 89 ? -5.504 -2.177 10.423 1.00 87.88 89 TRP A O 1
ATOM 677 N N . GLN A 1 90 ? -5.002 -3.743 8.900 1.00 86.56 90 GLN A N 1
ATOM 678 C CA . GLN A 1 90 ? -6.037 -4.689 9.331 1.00 86.56 90 GLN A CA 1
ATOM 679 C C . GLN A 1 90 ? -5.829 -5.150 10.779 1.00 86.56 90 GLN A C 1
ATOM 681 O O . GLN A 1 90 ? -6.774 -5.155 11.574 1.00 86.56 90 GLN A O 1
ATOM 686 N N . LEU A 1 91 ? -4.590 -5.481 11.159 1.00 88.12 91 LEU A N 1
ATOM 687 C CA . LEU A 1 91 ? -4.250 -5.850 12.537 1.00 88.12 91 LEU A CA 1
ATOM 688 C C . LEU A 1 91 ? -4.531 -4.707 13.513 1.00 88.12 91 LEU A C 1
ATOM 690 O O . LEU A 1 91 ? -5.076 -4.933 14.598 1.00 88.12 91 LEU A O 1
ATOM 694 N N . LEU A 1 92 ? -4.201 -3.480 13.114 1.00 85.56 92 LEU A N 1
ATOM 695 C CA . LEU A 1 92 ? -4.415 -2.287 13.914 1.00 85.56 92 LEU A CA 1
ATOM 696 C C . LEU A 1 92 ? -5.912 -2.032 14.113 1.00 85.56 92 LEU A C 1
ATOM 698 O O . LEU A 1 92 ? -6.368 -1.920 15.249 1.00 85.56 92 LEU A O 1
ATOM 702 N N . LEU A 1 93 ? -6.704 -2.054 13.038 1.00 82.38 93 LEU A N 1
ATOM 703 C CA . LEU A 1 93 ? -8.165 -1.965 13.110 1.00 82.38 93 LEU A CA 1
ATOM 704 C C . LEU A 1 93 ? -8.756 -3.054 14.015 1.00 82.38 93 LEU A C 1
ATOM 706 O O . LEU A 1 93 ? -9.614 -2.769 14.851 1.00 82.38 93 LEU A O 1
ATOM 710 N N . GLY A 1 94 ? -8.265 -4.290 13.906 1.00 80.94 94 GLY A N 1
ATOM 711 C CA . GLY A 1 94 ? -8.662 -5.392 14.780 1.00 80.94 94 GLY A CA 1
ATOM 712 C C . GLY A 1 94 ? -8.305 -5.155 16.251 1.00 80.94 94 GLY A C 1
ATOM 713 O O . GLY A 1 94 ? -9.079 -5.500 17.145 1.00 80.94 94 GLY A O 1
ATOM 714 N N . HIS A 1 95 ? -7.154 -4.544 16.536 1.00 85.12 95 HIS A N 1
ATOM 715 C CA . HIS A 1 95 ? -6.770 -4.155 17.893 1.00 85.12 95 HIS A CA 1
ATOM 716 C C . HIS A 1 95 ? -7.703 -3.076 18.459 1.00 85.12 95 HIS A C 1
ATOM 718 O O . HIS A 1 95 ? -8.238 -3.256 19.554 1.00 85.12 95 HIS A O 1
ATOM 724 N N . TYR A 1 96 ? -7.968 -2.005 17.704 1.00 79.62 96 TYR A N 1
ATOM 725 C CA . TYR A 1 96 ? -8.873 -0.930 18.127 1.00 79.62 96 TYR A CA 1
ATOM 726 C C . TYR A 1 96 ? -10.302 -1.438 18.369 1.00 79.62 96 TYR A C 1
ATOM 728 O O . TYR A 1 96 ? -10.883 -1.146 19.415 1.00 79.62 96 TYR A O 1
ATOM 736 N N . ARG A 1 97 ? -10.833 -2.291 17.482 1.00 77.31 97 ARG A N 1
ATOM 737 C CA . ARG A 1 97 ? -12.150 -2.931 17.661 1.00 77.31 97 ARG A CA 1
ATOM 738 C C . ARG A 1 97 ? -12.223 -3.785 18.927 1.00 77.31 97 ARG A C 1
ATOM 740 O O . ARG A 1 97 ? -13.195 -3.689 19.673 1.00 77.31 97 ARG A O 1
ATOM 747 N N . ARG A 1 98 ? -11.194 -4.598 19.203 1.00 80.19 98 ARG A N 1
ATOM 748 C CA . ARG A 1 98 ? -11.126 -5.416 20.430 1.00 80.19 98 ARG A CA 1
ATOM 749 C C . ARG A 1 98 ? -11.092 -4.549 21.686 1.00 80.19 98 ARG A C 1
ATOM 751 O O . ARG A 1 98 ? -11.796 -4.845 22.648 1.00 80.19 98 ARG A O 1
ATOM 758 N N . ARG A 1 99 ? -10.316 -3.463 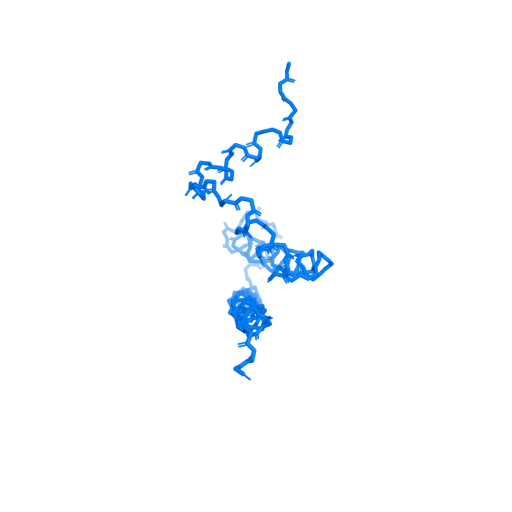21.664 1.00 77.31 99 ARG A N 1
ATOM 759 C CA . ARG A 1 99 ? -10.207 -2.528 22.791 1.00 77.31 99 ARG A CA 1
ATOM 760 C C . ARG A 1 99 ? -11.514 -1.783 23.055 1.00 77.31 99 ARG A C 1
ATOM 762 O O . ARG A 1 99 ? -11.879 -1.624 24.214 1.00 77.31 99 ARG A O 1
ATOM 769 N N . ALA A 1 100 ? -12.221 -1.369 22.005 1.00 71.75 100 ALA A N 1
ATOM 770 C CA . ALA A 1 100 ? -13.540 -0.753 22.127 1.00 71.75 100 ALA A CA 1
ATOM 771 C C . ALA A 1 100 ? -14.560 -1.730 22.732 1.00 71.75 100 ALA A C 1
ATOM 773 O O . ALA A 1 100 ? -15.217 -1.395 23.713 1.00 71.75 100 ALA A O 1
ATOM 774 N N . LYS A 1 101 ? -14.599 -2.981 22.245 1.00 70.88 101 LYS A N 1
ATOM 775 C CA . LYS A 1 101 ? -15.484 -4.027 22.786 1.00 70.88 101 LYS A CA 1
ATOM 776 C C . LYS A 1 101 ? -15.235 -4.298 24.277 1.00 70.88 101 LYS A C 1
ATOM 778 O O . LYS A 1 101 ? -16.190 -4.425 25.033 1.00 70.88 101 LYS A O 1
ATOM 783 N N . ALA A 1 102 ? -13.972 -4.329 24.710 1.00 73.12 102 ALA A N 1
ATOM 784 C CA . ALA A 1 102 ? -13.602 -4.556 26.111 1.00 73.12 102 ALA A CA 1
ATOM 785 C C . ALA A 1 102 ? -13.990 -3.404 27.060 1.00 73.12 102 ALA A C 1
ATOM 787 O O . ALA A 1 102 ? -14.173 -3.632 28.251 1.00 73.12 102 ALA A O 1
ATOM 788 N N . ARG A 1 103 ? -14.120 -2.170 26.554 1.00 64.44 103 ARG A N 1
ATOM 789 C CA . ARG A 1 103 ? -14.591 -1.019 27.348 1.00 64.44 103 ARG A CA 1
ATOM 790 C C . ARG A 1 103 ? -16.106 -1.012 27.551 1.00 64.44 103 ARG A C 1
ATOM 792 O O . ARG A 1 103 ? -16.583 -0.339 28.454 1.00 64.44 103 ARG A O 1
ATOM 799 N N . MET A 1 104 ? -16.843 -1.742 26.717 1.00 60.47 104 MET A N 1
ATOM 800 C CA . MET A 1 104 ? -18.309 -1.761 26.704 1.00 60.47 104 MET A CA 1
ATOM 801 C C . MET A 1 104 ? -18.912 -2.949 27.450 1.00 60.47 104 MET A C 1
ATOM 803 O O . MET A 1 104 ? -20.112 -2.961 27.691 1.00 60.47 104 MET A O 1
ATOM 807 N N . THR A 1 105 ? -18.108 -3.944 27.829 1.00 59.00 105 THR A N 1
ATOM 808 C CA . THR A 1 105 ? -18.526 -4.974 28.783 1.00 59.00 105 THR A CA 1
ATOM 809 C C . THR A 1 105 ? -18.430 -4.401 30.198 1.00 59.00 105 THR A C 1
ATOM 811 O O . THR A 1 105 ? -17.305 -4.215 30.674 1.00 59.00 105 THR A O 1
ATOM 814 N N . PRO A 1 106 ? -19.556 -4.091 30.875 1.00 52.62 106 PRO A N 1
ATOM 815 C CA . PRO A 1 106 ? -19.513 -3.703 32.277 1.00 52.62 106 PRO A CA 1
ATOM 816 C C . PRO A 1 106 ? -18.908 -4.857 33.081 1.00 52.62 106 PRO A C 1
ATOM 818 O O . PRO A 1 106 ? -19.238 -6.024 32.859 1.00 52.62 106 PRO A O 1
ATOM 821 N N . LYS A 1 107 ? -17.965 -4.532 33.970 1.00 54.84 107 LYS A N 1
ATOM 822 C CA . LYS A 1 107 ? -17.448 -5.493 34.950 1.00 54.84 107 LYS A CA 1
ATOM 823 C C . LYS A 1 107 ? -18.628 -5.967 35.821 1.00 54.84 107 LYS A C 1
ATOM 825 O O . LYS A 1 107 ? -19.438 -5.109 36.175 1.00 54.84 107 LYS A O 1
ATOM 830 N N . PRO A 1 108 ? -18.735 -7.276 36.111 1.00 58.19 108 PRO A N 1
ATOM 831 C CA . PRO A 1 108 ? -19.731 -7.792 37.046 1.00 58.19 108 PRO A CA 1
ATOM 832 C C . PRO A 1 108 ? -19.530 -7.222 38.453 1.00 58.19 108 PRO A C 1
ATOM 834 O O . PRO A 1 108 ? -18.374 -6.855 38.783 1.00 58.19 108 PRO A O 1
#

pLDDT: mean 74.35, std 14.53, range [45.09, 92.44]

Secondary structure (DSSP, 8-state):
---HHHHHHHHHHHHT-S---HHHHHHHHHSSPPHHHHHHHHHHHHHHHHHHHHHHHHHTT-SSS---HHHHHHHHHHHHHHHHHHHHHHHHHHHHHHHHHHHHS---

Sequence (108 aa):
MPSFKTFGARVMEILFGSRLTPAEQALAREAAPPQWMNRIYGASLLAACAVILFCIVAERGWLPIPASPLIGTVHGFATLAALLLMMVWQLLLGHYRRRAKARMTPKP